Protein AF-A0A5F2G5S3-F1 (afdb_monomer)

Sequence (96 aa):
IDAAPGIDLLQVGHRGVNLVRVGDAWAFRTAGDLAFLMSRDTVQQRKLSRAALDVLAIIAYHQPVTRAEIEDIRGVETSKGTLDTLMETEWIRMRG

Nearest PDB structures (foldseek):
  3w6j-assembly1_C  TM=5.409E-01  e=9.034E-06  Geobacillus stearothermophilus
  3w6j-assembly2_E  TM=4.826E-01  e=2.430E-06  Geobacillus stearothermophilus
  4i98-assembly1_B  TM=5.270E-01  e=1.430E-05  Streptococcus pneumoniae P1031
  3w6k-assembly1_C  TM=6.713E-01  e=1.309E+00  Geobacillus stearothermophilus
  7aav-assembly1_L  TM=4.566E-01  e=5.574E-01  Homo sapiens

Foldseek 3Di:
DDDDPCLVVQVPDPDQWHWDDDPPDIDIDGDPVCPVVPPPPPPPPDDQDPLLVLLLVCCVVPPVDDLVRSCVVVVHHRPPVSVVVCVVVVSDDDDD

Secondary structure (DSSP, 8-state):
----TTSGGGSSS--SEEEEEETTEEEEEE-GGGGGGG------PPPPPHHHHHHHHHHHHH-S--HHHHHHHHTSPPPHHHHHHHHHTTS-----

Radius of gyration: 27.9 Å; Cα contacts (8 Å, |Δi|>4): 53; chains: 1; bounding box: 38×29×78 Å

Mean predicted aligned error: 15.65 Å

Structure (mmCIF, N/CA/C/O backbone):
data_AF-A0A5F2G5S3-F1
#
_entry.id   AF-A0A5F2G5S3-F1
#
loop_
_atom_site.group_PDB
_atom_site.id
_atom_site.type_symbol
_atom_site.label_atom_id
_atom_site.label_alt_id
_atom_site.label_comp_id
_atom_site.label_asym_id
_atom_site.label_entity_id
_atom_site.label_seq_id
_atom_site.pdbx_PDB_ins_code
_atom_site.Cartn_x
_atom_site.Cartn_y
_atom_site.Cartn_z
_atom_site.occupancy
_atom_site.B_iso_or_equiv
_atom_site.auth_seq_id
_atom_site.auth_comp_id
_atom_site.auth_asym_id
_atom_site.auth_atom_id
_atom_site.pdbx_PDB_model_num
ATOM 1 N N . ILE A 1 1 ? 25.675 0.599 -64.313 1.00 42.41 1 ILE A N 1
ATOM 2 C CA . ILE A 1 1 ? 24.261 0.981 -64.100 1.00 42.41 1 ILE A CA 1
ATOM 3 C C . ILE A 1 1 ? 24.290 1.951 -62.945 1.00 42.41 1 ILE A C 1
ATOM 5 O O . ILE A 1 1 ? 24.540 1.555 -61.816 1.00 42.41 1 ILE A O 1
ATOM 9 N N . ASP A 1 2 ? 24.249 3.217 -63.322 1.00 46.81 2 ASP A N 1
ATOM 10 C CA . ASP A 1 2 ? 24.490 4.387 -62.494 1.00 46.81 2 ASP A CA 1
ATOM 11 C C . ASP A 1 2 ? 23.153 4.797 -61.861 1.00 46.81 2 ASP A C 1
ATOM 13 O O . ASP A 1 2 ? 22.225 5.199 -62.563 1.00 46.81 2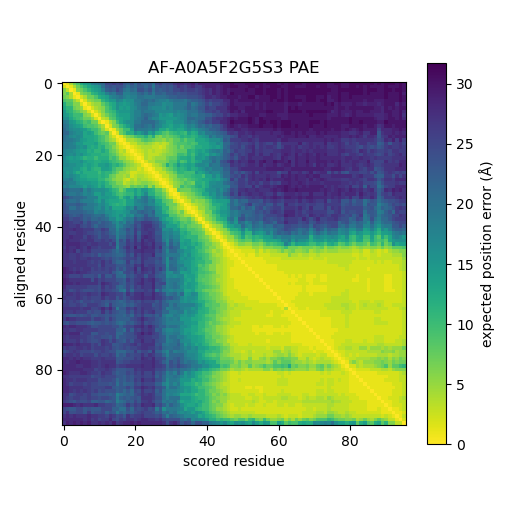 ASP A O 1
ATOM 17 N N . ALA A 1 3 ? 23.008 4.582 -60.557 1.00 41.97 3 ALA A N 1
ATOM 18 C CA . ALA A 1 3 ? 21.888 5.040 -59.738 1.00 41.97 3 ALA A CA 1
ATOM 19 C C . ALA A 1 3 ? 22.422 5.135 -58.296 1.00 41.97 3 ALA A C 1
ATOM 21 O O . ALA A 1 3 ? 22.911 4.144 -57.771 1.00 41.97 3 ALA A O 1
ATOM 22 N N . ALA A 1 4 ? 22.413 6.253 -57.578 1.00 45.97 4 ALA A N 1
ATOM 23 C CA . ALA A 1 4 ? 21.654 7.472 -57.749 1.00 45.97 4 ALA A CA 1
ATOM 24 C C . ALA A 1 4 ? 22.445 8.665 -57.163 1.00 45.97 4 ALA A C 1
ATOM 26 O O . ALA A 1 4 ? 22.810 8.614 -55.986 1.00 45.97 4 ALA A O 1
ATOM 27 N N . PRO A 1 5 ? 22.617 9.778 -57.899 1.00 44.47 5 PRO A N 1
ATOM 28 C CA . PRO A 1 5 ? 23.216 11.019 -57.387 1.00 44.47 5 PRO A CA 1
ATOM 29 C C . PRO A 1 5 ? 22.322 11.770 -56.369 1.00 44.47 5 PRO A C 1
ATOM 31 O O . PRO A 1 5 ? 22.524 12.950 -56.109 1.00 44.47 5 PRO A O 1
ATOM 34 N N . GLY A 1 6 ? 21.308 11.109 -55.795 1.00 47.47 6 GLY A N 1
ATOM 35 C CA . GLY A 1 6 ? 20.315 11.710 -54.895 1.00 47.47 6 GLY A CA 1
ATOM 36 C C . GLY A 1 6 ? 20.428 11.306 -53.421 1.00 47.47 6 GLY A C 1
ATOM 37 O O . GLY A 1 6 ? 19.736 11.887 -52.591 1.00 47.47 6 GLY A O 1
ATOM 38 N N . ILE A 1 7 ? 21.272 10.326 -53.074 1.00 51.75 7 ILE A N 1
ATOM 39 C CA . ILE A 1 7 ? 21.416 9.852 -51.680 1.00 51.75 7 ILE A CA 1
ATOM 40 C C . ILE A 1 7 ? 22.271 10.832 -50.856 1.00 51.75 7 ILE A C 1
ATOM 42 O O . ILE A 1 7 ? 22.071 10.977 -49.652 1.00 51.75 7 ILE A O 1
ATOM 46 N N . ASP A 1 8 ? 23.159 11.568 -51.523 1.00 48.22 8 ASP A N 1
ATOM 47 C CA . ASP A 1 8 ? 24.064 12.541 -50.902 1.00 48.22 8 ASP A CA 1
ATOM 48 C C . ASP A 1 8 ? 23.315 13.777 -50.358 1.00 48.22 8 ASP A C 1
ATOM 50 O O . ASP A 1 8 ? 23.676 14.357 -49.336 1.00 48.22 8 ASP A O 1
ATOM 54 N N . LEU A 1 9 ? 22.165 14.114 -50.960 1.00 47.94 9 LEU A N 1
ATOM 55 C CA . LEU A 1 9 ? 21.283 15.198 -50.502 1.00 47.94 9 LEU A CA 1
ATOM 56 C C . LEU A 1 9 ? 20.561 14.884 -49.180 1.00 47.94 9 LEU A C 1
ATOM 58 O O . LEU A 1 9 ? 19.996 15.788 -48.564 1.00 47.94 9 LEU A O 1
ATOM 62 N N . LEU A 1 10 ? 20.562 13.623 -48.731 1.00 48.84 10 LEU A N 1
ATOM 63 C CA . LEU A 1 10 ? 19.972 13.226 -47.448 1.00 48.84 10 LEU A CA 1
ATOM 64 C C . LEU A 1 10 ? 20.967 13.297 -46.281 1.00 48.84 10 LEU A C 1
ATOM 66 O O . LEU A 1 10 ? 20.537 13.170 -45.137 1.00 48.84 10 LEU A O 1
ATOM 70 N N . GLN A 1 11 ? 22.264 13.508 -46.541 1.00 51.72 11 GLN A N 1
ATOM 71 C CA . GLN A 1 11 ? 23.294 13.574 -45.494 1.00 51.72 11 GLN A CA 1
ATOM 72 C C . GLN A 1 11 ? 23.574 14.994 -44.976 1.00 51.72 11 GLN A C 1
ATOM 74 O O . GLN A 1 11 ? 24.239 15.150 -43.953 1.00 51.72 11 GLN A O 1
ATOM 79 N N . VAL A 1 12 ? 23.048 16.036 -45.630 1.00 45.81 12 VAL A N 1
ATOM 80 C CA . VAL A 1 12 ? 23.317 17.437 -45.268 1.00 45.81 12 VAL A CA 1
ATOM 81 C C . VAL A 1 12 ? 22.088 18.078 -44.627 1.00 45.81 12 VAL A C 1
ATOM 83 O O . VAL A 1 12 ? 21.232 18.664 -45.287 1.00 45.81 12 VAL A O 1
ATOM 86 N N . GLY A 1 13 ? 22.010 17.979 -43.303 1.00 49.16 13 GLY A N 1
ATOM 87 C CA . GLY A 1 13 ? 21.106 18.781 -42.481 1.00 49.16 13 GLY A CA 1
ATOM 88 C C . GLY A 1 13 ? 20.646 18.038 -41.238 1.00 49.16 13 GLY A C 1
ATOM 89 O O . GLY A 1 13 ? 20.325 16.860 -41.323 1.00 49.16 13 GLY A O 1
ATOM 90 N N . HIS A 1 14 ? 20.595 18.736 -40.099 1.00 49.78 14 HIS A N 1
ATOM 91 C CA . HIS A 1 14 ? 20.053 18.271 -38.816 1.00 49.78 14 HIS A CA 1
ATOM 92 C C . HIS A 1 14 ? 18.744 17.476 -38.973 1.00 49.78 14 HIS A C 1
ATOM 94 O O . HIS A 1 14 ? 17.648 18.038 -38.946 1.00 49.78 14 HIS A O 1
ATOM 100 N N . ARG A 1 15 ? 18.836 16.156 -39.129 1.00 55.69 15 ARG A N 1
ATOM 101 C CA . ARG A 1 15 ? 17.688 15.253 -39.155 1.00 55.69 15 ARG A CA 1
ATOM 102 C C . ARG A 1 15 ? 18.028 14.072 -38.269 1.00 55.69 15 ARG A C 1
ATOM 104 O O . ARG A 1 15 ? 19.053 13.431 -38.448 1.00 55.69 15 ARG A O 1
ATOM 111 N N . GLY A 1 16 ? 17.148 13.772 -37.318 1.00 57.44 16 GLY A N 1
ATOM 112 C CA . GLY A 1 16 ? 17.369 12.726 -36.319 1.00 57.44 16 GLY A CA 1
ATOM 113 C C . GLY A 1 16 ? 17.410 11.295 -36.868 1.00 57.44 16 GLY A C 1
ATOM 114 O O . GLY A 1 16 ? 17.429 10.368 -36.070 1.00 57.44 16 GLY A O 1
ATOM 115 N N . VAL A 1 17 ? 17.397 11.075 -38.189 1.00 58.75 17 VAL A N 1
ATOM 116 C CA . VAL A 1 17 ? 17.397 9.745 -38.817 1.00 58.75 17 VAL A CA 1
ATOM 117 C C . VAL A 1 17 ? 18.234 9.764 -40.102 1.00 58.75 17 VAL A C 1
ATOM 119 O O . VAL A 1 17 ? 17.967 10.550 -41.007 1.00 58.75 17 VAL A O 1
ATOM 122 N N . ASN A 1 18 ? 19.190 8.842 -40.190 1.00 67.3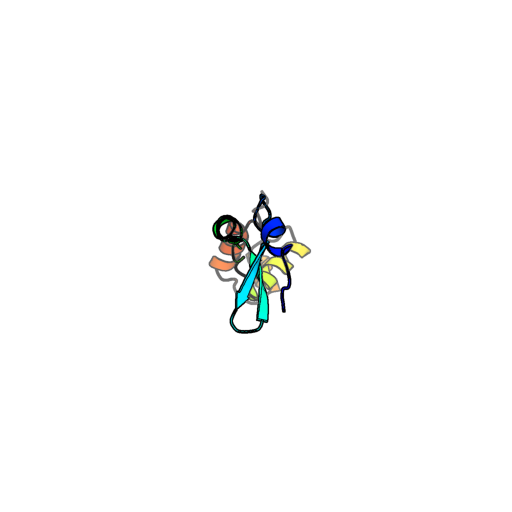1 18 ASN A N 1
ATOM 123 C CA . ASN A 1 18 ? 20.087 8.578 -41.310 1.00 67.31 18 ASN A CA 1
ATOM 124 C C . ASN A 1 18 ? 19.707 7.264 -42.007 1.00 67.31 18 ASN A C 1
ATOM 126 O O . ASN A 1 18 ? 19.340 6.284 -41.360 1.00 67.31 18 ASN A O 1
ATOM 130 N N . LEU A 1 19 ? 19.839 7.204 -43.330 1.00 63.72 19 LEU A N 1
ATOM 131 C CA . LEU A 1 19 ? 19.698 5.958 -44.083 1.00 63.72 19 LEU A CA 1
ATOM 132 C C . LEU A 1 19 ? 21.078 5.299 -44.222 1.00 63.72 19 LEU A C 1
ATOM 134 O O . LEU A 1 19 ? 21.989 5.890 -44.796 1.00 63.72 19 LEU A O 1
ATOM 138 N N . VAL A 1 20 ? 21.245 4.088 -43.688 1.00 69.88 20 VAL A N 1
ATOM 139 C CA . VAL A 1 20 ? 22.521 3.355 -43.690 1.00 69.88 20 VAL A CA 1
ATOM 140 C C . VAL A 1 20 ? 22.356 2.039 -44.445 1.00 69.88 20 VAL A C 1
ATOM 142 O O . VAL A 1 20 ? 21.360 1.331 -44.275 1.00 69.88 20 VAL A O 1
ATOM 145 N N . ARG A 1 21 ? 23.341 1.695 -45.280 1.00 65.62 21 ARG A N 1
ATOM 146 C CA . ARG A 1 21 ? 23.404 0.399 -45.962 1.00 65.62 21 ARG A CA 1
ATOM 147 C C . ARG A 1 21 ? 23.958 -0.658 -45.004 1.00 65.62 21 ARG A C 1
ATOM 149 O O . ARG A 1 21 ? 25.072 -0.510 -44.507 1.00 65.62 21 ARG A O 1
ATOM 156 N N . VAL A 1 22 ? 23.192 -1.716 -44.747 1.00 65.94 22 VAL A N 1
ATOM 157 C CA . VAL A 1 22 ? 23.601 -2.863 -43.923 1.00 65.94 22 VAL A CA 1
ATOM 158 C C . VAL A 1 22 ? 23.492 -4.120 -44.784 1.00 65.94 22 VAL A C 1
ATOM 160 O O . VAL A 1 22 ? 22.393 -4.580 -45.090 1.00 65.94 22 VAL A O 1
ATOM 163 N N . GLY A 1 23 ? 24.639 -4.655 -45.209 1.00 70.88 23 GLY A N 1
ATOM 164 C CA . GLY A 1 23 ? 24.687 -5.743 -46.191 1.00 70.88 23 GLY A CA 1
ATOM 165 C C . GLY A 1 23 ? 24.084 -5.316 -47.535 1.00 70.88 23 GLY A C 1
ATOM 166 O O . GLY A 1 23 ? 24.451 -4.272 -48.079 1.00 70.88 23 GLY A O 1
ATOM 167 N N . ASP A 1 24 ? 23.127 -6.095 -48.044 1.00 71.69 24 ASP A N 1
ATOM 168 C CA . ASP A 1 24 ? 22.399 -5.801 -49.290 1.00 71.69 24 ASP A CA 1
ATOM 169 C C . ASP A 1 24 ? 21.100 -5.005 -49.089 1.00 71.69 24 ASP A C 1
ATOM 171 O O . ASP A 1 24 ? 20.383 -4.734 -50.051 1.00 71.69 24 ASP A O 1
ATOM 175 N N . ALA A 1 25 ? 20.802 -4.581 -47.857 1.00 57.81 25 ALA A N 1
ATOM 176 C CA . ALA A 1 25 ? 19.588 -3.844 -47.520 1.00 57.81 25 ALA A CA 1
ATOM 177 C C . ALA A 1 25 ? 19.881 -2.424 -47.012 1.00 57.81 25 ALA A C 1
ATOM 179 O O . ALA A 1 25 ? 20.961 -2.113 -46.502 1.00 57.81 25 ALA A O 1
ATOM 180 N N . TRP A 1 26 ? 18.879 -1.555 -47.130 1.00 66.00 26 TRP A N 1
ATOM 181 C CA . TRP A 1 26 ? 18.912 -0.188 -46.614 1.00 66.00 26 TRP A CA 1
ATOM 182 C C . TRP A 1 26 ? 18.019 -0.078 -45.381 1.00 66.00 26 TRP A C 1
ATOM 184 O O . TRP A 1 26 ? 16.865 -0.506 -45.408 1.00 66.00 26 TRP A O 1
ATOM 194 N N . ALA A 1 27 ? 18.548 0.495 -44.300 1.00 64.62 27 ALA A N 1
ATOM 195 C CA . ALA A 1 27 ? 17.824 0.680 -43.049 1.00 64.62 27 ALA A CA 1
ATOM 196 C C . ALA A 1 27 ? 17.892 2.137 -42.591 1.00 64.62 27 ALA A C 1
ATOM 198 O O . ALA A 1 27 ? 18.960 2.749 -42.564 1.00 64.62 27 ALA A O 1
ATOM 199 N N . PHE A 1 28 ? 16.751 2.678 -42.172 1.00 64.12 28 PHE A N 1
ATOM 200 C CA . PHE A 1 28 ? 16.710 3.934 -41.434 1.00 64.12 28 PHE A CA 1
ATOM 201 C C . PHE A 1 28 ? 17.233 3.698 -40.007 1.00 64.12 28 PHE A C 1
ATOM 203 O O . PHE A 1 28 ? 16.801 2.774 -39.310 1.00 64.12 28 PHE A O 1
ATOM 210 N N . ARG A 1 29 ? 18.189 4.514 -39.568 1.00 60.81 29 ARG A N 1
ATOM 211 C CA . ARG A 1 29 ? 18.808 4.491 -38.239 1.00 60.81 29 ARG A CA 1
ATOM 212 C C . ARG A 1 29 ? 18.801 5.894 -37.668 1.00 60.81 29 ARG A C 1
ATOM 214 O O . ARG A 1 29 ? 19.094 6.838 -38.384 1.00 60.81 29 ARG A O 1
ATOM 221 N N . THR A 1 30 ? 18.482 6.048 -36.391 1.00 58.44 30 THR A N 1
ATOM 222 C CA . THR A 1 30 ? 18.602 7.345 -35.716 1.00 58.44 30 THR A CA 1
ATOM 223 C C . THR A 1 30 ? 20.041 7.856 -35.834 1.00 58.44 30 THR A C 1
ATOM 225 O O . THR A 1 30 ? 20.981 7.061 -35.744 1.00 58.44 30 THR A O 1
ATOM 228 N N . ALA A 1 31 ? 20.221 9.154 -36.069 1.00 61.88 31 ALA A N 1
ATOM 229 C CA . ALA A 1 31 ? 21.546 9.757 -36.112 1.00 61.88 31 ALA A CA 1
ATOM 230 C C . ALA A 1 31 ? 22.243 9.584 -34.740 1.00 61.88 31 ALA A C 1
ATOM 232 O O . ALA A 1 31 ? 21.616 9.719 -33.686 1.00 61.88 31 ALA A O 1
ATOM 233 N N . GLY A 1 32 ? 23.515 9.158 -34.747 1.00 57.81 32 GLY A N 1
ATOM 234 C CA . GLY A 1 32 ? 24.242 8.743 -33.534 1.00 57.81 32 GLY A CA 1
ATOM 235 C C . GLY A 1 32 ? 24.484 9.873 -32.526 1.00 57.81 32 GLY A C 1
ATOM 236 O O . GLY A 1 32 ? 24.718 9.609 -31.350 1.00 57.81 32 GLY A O 1
ATOM 237 N N . ASP A 1 33 ? 24.358 11.120 -32.972 1.00 56.75 33 ASP A N 1
ATOM 238 C CA . ASP A 1 33 ? 24.377 12.351 -32.178 1.00 56.75 33 ASP A CA 1
ATOM 239 C C . ASP A 1 33 ? 23.130 12.527 -31.288 1.00 56.75 33 ASP A C 1
ATOM 241 O O . ASP A 1 33 ? 23.183 13.256 -30.300 1.00 56.75 33 ASP A O 1
ATOM 245 N N . LEU A 1 34 ? 22.030 11.815 -31.568 1.00 56.00 34 LEU A N 1
ATOM 246 C CA . LEU A 1 34 ? 20.810 11.805 -30.749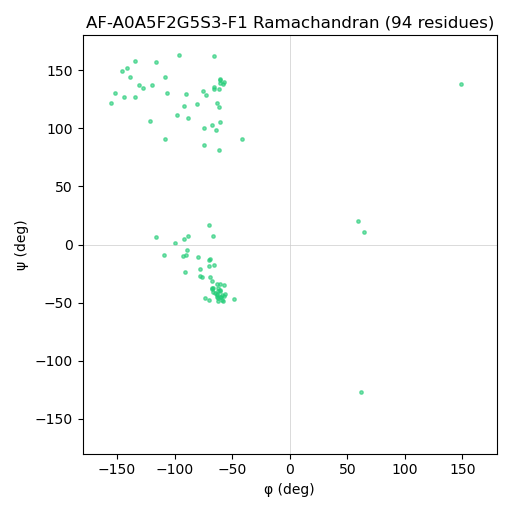 1.00 56.00 34 LEU A CA 1
ATOM 247 C C . LEU A 1 34 ? 20.681 10.586 -29.825 1.00 56.00 34 LEU A C 1
ATOM 249 O O . LEU A 1 34 ? 19.696 10.486 -29.090 1.00 56.00 34 LEU A O 1
ATOM 253 N N . ALA A 1 35 ? 21.659 9.674 -29.807 1.00 56.16 35 ALA A N 1
ATOM 254 C CA . ALA A 1 35 ? 21.617 8.482 -28.954 1.00 56.16 35 ALA A CA 1
ATOM 255 C C . ALA A 1 35 ? 21.456 8.834 -27.460 1.00 56.16 35 ALA A C 1
ATOM 257 O O . ALA A 1 35 ? 20.726 8.158 -26.737 1.00 56.16 35 ALA A O 1
ATOM 258 N N . PHE A 1 36 ? 22.052 9.949 -27.025 1.00 58.16 36 PHE A N 1
ATOM 259 C CA . PHE A 1 36 ? 21.895 10.502 -25.676 1.00 58.16 36 PHE A CA 1
ATOM 260 C C . PHE A 1 36 ? 20.448 10.938 -25.358 1.00 58.16 36 PHE A C 1
ATOM 262 O O . PHE A 1 36 ? 19.994 10.750 -24.234 1.00 58.16 36 PHE A O 1
ATOM 269 N N . LEU A 1 37 ? 19.684 11.439 -26.339 1.00 59.12 37 LEU A N 1
ATOM 270 C CA . LEU A 1 37 ? 18.275 11.831 -26.154 1.00 59.12 37 LEU A CA 1
ATOM 271 C C . LEU A 1 37 ? 17.304 10.638 -26.177 1.00 59.12 37 LEU A C 1
ATOM 273 O O . LEU A 1 37 ? 16.123 10.796 -25.866 1.00 59.12 37 LEU A O 1
ATOM 277 N N . MET A 1 38 ? 17.771 9.446 -26.562 1.00 55.94 38 MET A N 1
ATOM 278 C CA . MET A 1 38 ? 16.949 8.231 -26.613 1.00 55.94 38 MET A CA 1
ATOM 279 C C . MET A 1 38 ? 16.945 7.434 -25.303 1.00 55.94 38 MET A C 1
ATOM 281 O O . MET A 1 38 ? 16.169 6.483 -25.178 1.00 55.94 38 MET A O 1
ATOM 285 N N . SER A 1 39 ? 17.732 7.843 -24.303 1.00 59.00 39 SER A N 1
ATOM 286 C CA . SER A 1 39 ? 17.574 7.366 -22.930 1.00 59.00 39 SER A CA 1
ATOM 287 C C . SER A 1 39 ? 16.347 8.030 -22.313 1.00 59.00 39 SER A C 1
ATOM 289 O O . SER A 1 39 ? 16.431 9.072 -21.668 1.00 59.00 39 SER A O 1
ATOM 291 N N . ARG A 1 40 ? 15.164 7.448 -22.526 1.00 60.47 40 ARG A N 1
ATOM 292 C CA . ARG A 1 40 ? 14.062 7.714 -21.603 1.00 60.47 40 ARG A CA 1
ATOM 293 C C . ARG A 1 40 ? 14.478 7.075 -20.289 1.00 60.47 40 ARG A C 1
ATOM 295 O O . ARG A 1 40 ? 14.380 5.857 -20.166 1.00 60.47 40 ARG A O 1
ATOM 302 N N . ASP A 1 41 ? 14.930 7.883 -19.336 1.00 58.03 41 ASP A N 1
ATOM 303 C CA . ASP A 1 41 ? 14.998 7.487 -17.932 1.00 58.03 41 ASP A CA 1
ATOM 304 C C . ASP A 1 41 ? 13.569 7.192 -17.478 1.00 58.03 41 ASP A C 1
ATOM 306 O O . ASP A 1 41 ? 12.843 8.031 -16.945 1.00 58.03 41 ASP A O 1
ATOM 310 N N . THR A 1 42 ? 13.101 5.987 -17.789 1.00 61.88 42 THR A N 1
ATOM 311 C CA . THR A 1 42 ? 11.844 5.490 -17.263 1.00 61.88 42 THR A CA 1
ATOM 312 C C . THR A 1 42 ? 12.162 5.141 -15.824 1.00 61.88 42 THR A C 1
ATOM 314 O O . THR A 1 42 ? 12.772 4.106 -15.544 1.00 61.88 42 THR A O 1
ATOM 317 N N . VAL A 1 43 ? 11.793 6.026 -14.903 1.00 65.06 43 VAL A N 1
ATOM 318 C CA . VAL A 1 43 ? 11.762 5.674 -13.489 1.00 65.06 43 VAL A CA 1
ATOM 319 C C . VAL A 1 43 ? 10.766 4.529 -13.377 1.00 65.06 43 VAL A C 1
ATOM 321 O O . VAL A 1 43 ? 9.558 4.718 -13.530 1.00 65.06 43 VAL A O 1
ATOM 324 N N . GLN A 1 44 ? 11.280 3.314 -13.194 1.00 65.69 44 GLN A N 1
ATOM 325 C CA . GLN A 1 44 ? 10.454 2.134 -13.017 1.00 65.69 44 GLN A CA 1
ATOM 326 C C . GLN A 1 44 ? 9.668 2.324 -11.718 1.00 65.69 44 GLN A C 1
ATOM 328 O O . GLN A 1 44 ? 10.192 2.109 -10.625 1.00 65.69 44 GLN A O 1
ATOM 333 N N . GLN A 1 45 ? 8.410 2.752 -1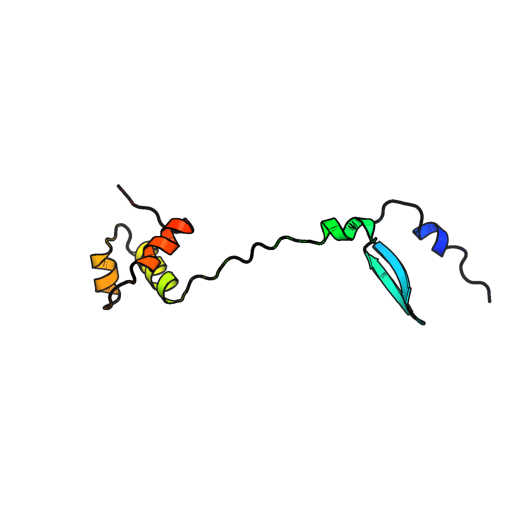1.828 1.00 67.44 45 GLN A N 1
ATOM 334 C CA . GLN A 1 45 ? 7.545 2.879 -10.664 1.00 67.44 45 GLN A CA 1
ATOM 335 C C . GLN A 1 45 ? 7.390 1.494 -10.035 1.00 67.44 45 GLN A C 1
ATOM 337 O O . GLN A 1 45 ? 6.921 0.546 -10.677 1.00 67.44 45 GLN A O 1
ATOM 342 N N . ARG A 1 46 ? 7.842 1.352 -8.784 1.00 71.69 46 ARG A N 1
ATOM 343 C CA . ARG A 1 46 ? 7.695 0.096 -8.047 1.00 71.69 46 ARG A CA 1
ATOM 344 C C . ARG A 1 46 ? 6.204 -0.157 -7.867 1.00 71.69 46 ARG A C 1
ATOM 346 O O . ARG A 1 46 ? 5.490 0.670 -7.309 1.00 71.69 46 ARG A O 1
ATOM 353 N N . LYS A 1 47 ? 5.732 -1.299 -8.365 1.00 82.25 47 LYS A N 1
ATOM 354 C CA . LYS A 1 47 ? 4.338 -1.705 -8.184 1.00 82.25 47 LYS A CA 1
ATOM 355 C C . LYS A 1 47 ? 4.081 -1.965 -6.700 1.00 82.25 47 LYS A C 1
ATOM 357 O O . LYS A 1 47 ? 4.886 -2.633 -6.049 1.00 82.25 47 LYS A O 1
ATOM 362 N N . LEU A 1 48 ? 2.953 -1.471 -6.194 1.00 86.19 48 LEU A N 1
ATOM 363 C CA . LEU A 1 48 ? 2.483 -1.807 -4.853 1.00 86.19 48 LEU A CA 1
ATOM 364 C C . LEU A 1 48 ? 2.240 -3.317 -4.748 1.00 86.19 48 LEU A C 1
ATOM 366 O O . LEU A 1 48 ? 1.773 -3.959 -5.693 1.00 86.19 48 LEU A O 1
ATOM 370 N N . SER A 1 49 ? 2.564 -3.886 -3.587 1.00 90.06 49 SER A N 1
ATOM 371 C CA . SER A 1 49 ? 2.220 -5.274 -3.284 1.00 90.06 49 SER A CA 1
ATOM 372 C C . SER A 1 49 ? 0.702 -5.431 -3.181 1.00 90.06 49 SER A C 1
ATOM 374 O O . SER A 1 49 ? -0.028 -4.459 -2.969 1.00 90.06 49 SER A O 1
ATOM 376 N N . ARG A 1 50 ? 0.205 -6.670 -3.280 1.00 89.44 50 ARG A N 1
ATOM 377 C CA . ARG A 1 50 ? -1.231 -6.924 -3.117 1.00 89.44 50 ARG A CA 1
ATOM 378 C C . ARG A 1 50 ? -1.745 -6.458 -1.751 1.00 89.44 50 ARG A C 1
ATOM 380 O O . ARG A 1 50 ? -2.767 -5.790 -1.693 1.00 89.44 50 ARG A O 1
ATOM 387 N N . ALA A 1 51 ? -0.989 -6.736 -0.689 1.00 91.12 51 ALA A N 1
ATOM 388 C CA . ALA A 1 51 ? -1.328 -6.300 0.661 1.00 91.12 51 ALA A CA 1
ATOM 389 C C . ALA A 1 51 ? -1.411 -4.768 0.777 1.00 91.12 51 ALA A C 1
ATOM 391 O O . ALA A 1 51 ? -2.318 -4.256 1.425 1.00 91.12 51 ALA A O 1
ATOM 392 N N . ALA A 1 52 ? -0.508 -4.034 0.115 1.00 92.50 52 ALA A N 1
ATOM 393 C CA . ALA A 1 52 ? -0.545 -2.574 0.101 1.00 92.50 52 ALA A CA 1
ATOM 394 C C . ALA A 1 52 ? -1.761 -2.026 -0.661 1.00 92.50 52 ALA A C 1
ATOM 396 O O . ALA A 1 52 ? -2.368 -1.059 -0.212 1.00 92.50 52 ALA A O 1
ATOM 397 N N . LEU A 1 53 ? -2.152 -2.662 -1.770 1.00 94.19 53 LEU A N 1
ATOM 398 C CA . LEU A 1 53 ? -3.366 -2.294 -2.504 1.00 94.19 53 LEU A CA 1
ATOM 399 C C . LEU A 1 53 ? -4.638 -2.545 -1.691 1.00 94.19 53 LEU A C 1
ATOM 401 O O . LEU A 1 53 ? -5.527 -1.698 -1.699 1.00 94.19 53 LEU A O 1
ATOM 405 N N . ASP A 1 54 ? -4.722 -3.671 -0.981 1.00 94.69 54 ASP A N 1
ATOM 406 C CA . ASP A 1 54 ? -5.885 -3.976 -0.144 1.00 94.69 54 ASP A CA 1
ATOM 407 C C . ASP A 1 54 ? -6.025 -2.941 0.992 1.00 94.69 54 ASP A C 1
ATOM 409 O O . ASP A 1 54 ? -7.114 -2.420 1.228 1.00 94.69 54 ASP A O 1
ATOM 413 N N . VAL A 1 55 ? -4.915 -2.566 1.644 1.00 95.38 55 VAL A N 1
ATOM 414 C CA . VAL A 1 55 ? -4.901 -1.500 2.665 1.00 95.38 55 VAL A CA 1
ATOM 415 C C . VAL A 1 55 ? -5.294 -0.147 2.065 1.00 95.38 55 VAL A C 1
ATOM 417 O O . VAL A 1 55 ? -6.122 0.560 2.638 1.00 95.38 55 VAL A O 1
ATOM 420 N N . LEU A 1 56 ? -4.746 0.206 0.899 1.00 95.69 56 LEU A N 1
ATOM 421 C CA . LEU A 1 56 ? -5.073 1.454 0.211 1.00 95.69 56 LEU A CA 1
ATOM 422 C C . LEU A 1 56 ? -6.564 1.536 -0.148 1.00 95.69 56 LEU A C 1
ATOM 424 O O . LEU A 1 56 ? -7.172 2.592 0.017 1.00 95.69 56 LEU A O 1
ATOM 428 N N . ALA A 1 57 ? -7.166 0.431 -0.594 1.00 96.69 57 ALA A N 1
ATOM 429 C CA . ALA A 1 57 ? -8.591 0.374 -0.904 1.00 96.69 57 ALA A CA 1
ATOM 430 C C . ALA A 1 57 ? -9.450 0.647 0.339 1.00 96.69 57 ALA A C 1
ATOM 432 O O . ALA A 1 57 ? -10.358 1.473 0.282 1.00 96.69 57 ALA A O 1
ATOM 433 N N . ILE A 1 58 ? -9.131 0.021 1.476 1.00 96.56 58 ILE A N 1
ATOM 434 C CA . ILE A 1 58 ? -9.854 0.256 2.735 1.00 96.56 58 ILE A CA 1
AT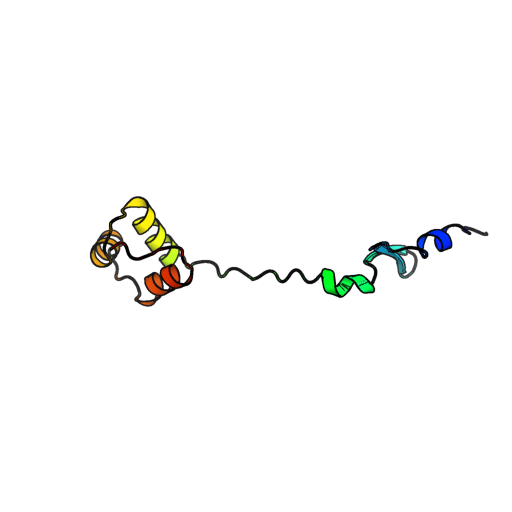OM 435 C C . ILE A 1 58 ? -9.779 1.733 3.128 1.00 96.56 58 ILE A C 1
ATOM 437 O O . ILE A 1 58 ? -10.809 2.341 3.405 1.00 96.56 58 ILE A O 1
ATOM 441 N N . ILE A 1 59 ? -8.587 2.336 3.085 1.00 96.00 59 ILE A N 1
ATOM 442 C CA . ILE A 1 59 ? -8.404 3.760 3.406 1.00 96.00 59 ILE A CA 1
ATOM 443 C C . ILE A 1 59 ? -9.230 4.648 2.466 1.00 96.00 59 ILE A C 1
ATOM 445 O O . ILE A 1 59 ? -9.913 5.560 2.929 1.00 96.00 59 ILE A O 1
ATOM 449 N N . ALA A 1 60 ? -9.207 4.378 1.159 1.00 96.56 60 ALA A N 1
ATOM 450 C CA . ALA A 1 60 ? -9.902 5.192 0.164 1.00 96.56 60 ALA A CA 1
ATOM 451 C C . ALA A 1 60 ? -11.427 5.216 0.367 1.00 96.56 60 ALA A C 1
ATOM 453 O O . ALA A 1 60 ? -12.041 6.275 0.220 1.00 96.56 60 ALA A O 1
ATOM 454 N N . TYR A 1 61 ? -12.024 4.073 0.721 1.00 97.44 61 TYR A N 1
ATOM 455 C CA . TYR A 1 61 ? -13.475 3.938 0.885 1.00 97.44 61 TYR A CA 1
ATOM 456 C C . TYR A 1 61 ? -13.979 4.218 2.305 1.00 97.44 61 TYR A C 1
ATOM 458 O O . TYR A 1 61 ?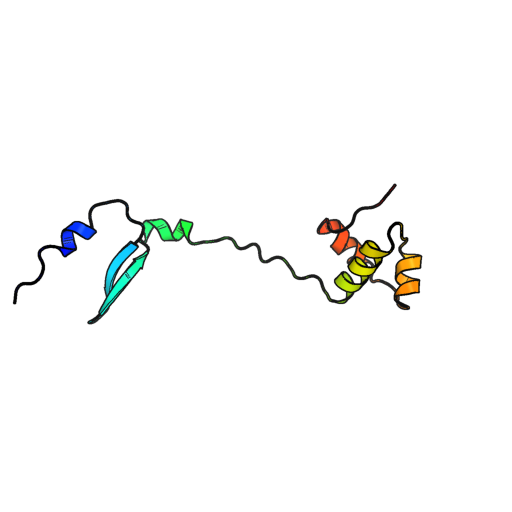 -15.144 4.579 2.460 1.00 97.44 61 TYR A O 1
ATOM 466 N N . HIS A 1 62 ? -13.131 4.078 3.326 1.00 96.50 62 HIS A N 1
ATOM 467 C CA . HIS A 1 62 ? -13.544 4.190 4.729 1.00 96.50 62 HIS A CA 1
ATOM 468 C C . HIS A 1 62 ? -12.910 5.357 5.488 1.00 96.50 62 HIS A C 1
ATOM 470 O O . HIS A 1 62 ? -13.129 5.480 6.687 1.00 96.50 62 HIS A O 1
ATOM 476 N N . GLN A 1 63 ? -12.161 6.248 4.831 1.00 94.81 63 GLN A N 1
ATOM 477 C CA . GLN A 1 63 ? -11.647 7.445 5.502 1.00 94.81 63 GLN A CA 1
ATOM 478 C C . GLN A 1 63 ? -12.776 8.317 6.107 1.00 94.81 63 GLN A C 1
ATOM 480 O O . GLN A 1 63 ? -13.773 8.586 5.431 1.00 94.81 63 GLN A O 1
ATOM 485 N N . PRO A 1 64 ? -12.603 8.859 7.330 1.00 94.81 64 PRO A N 1
ATOM 486 C CA . PRO A 1 64 ? -11.447 8.696 8.216 1.00 94.81 64 PRO A CA 1
ATOM 487 C C . PRO A 1 64 ? -11.433 7.317 8.900 1.00 94.81 64 PRO A C 1
ATOM 489 O O . PRO A 1 64 ? -12.434 6.908 9.471 1.00 94.81 64 PRO A O 1
ATOM 492 N N . VAL A 1 65 ? -10.282 6.636 8.866 1.00 95.31 65 VAL A N 1
ATOM 493 C CA . VAL A 1 65 ? -10.099 5.292 9.436 1.00 95.31 65 VAL A CA 1
ATOM 494 C C . VAL A 1 65 ? -8.753 5.190 10.155 1.00 95.31 65 VAL A C 1
ATOM 496 O O . VAL A 1 65 ? -7.760 5.788 9.730 1.00 95.31 65 VAL A O 1
ATOM 499 N N . THR A 1 66 ? -8.713 4.442 11.251 1.00 94.75 66 THR A N 1
ATOM 500 C CA . THR A 1 66 ? -7.522 4.170 12.064 1.00 94.75 66 THR A CA 1
ATOM 501 C C . THR A 1 66 ? -6.866 2.846 11.677 1.00 94.75 66 THR A C 1
ATOM 503 O O . THR A 1 66 ? -7.474 1.976 11.059 1.00 94.75 66 THR A O 1
ATOM 506 N N . ARG A 1 67 ? -5.608 2.641 12.088 1.00 93.00 67 ARG A N 1
ATOM 507 C CA . ARG A 1 67 ? -4.911 1.363 11.871 1.00 93.00 67 ARG A CA 1
ATOM 508 C C . ARG A 1 67 ? -5.674 0.171 12.455 1.00 93.00 67 ARG A C 1
ATOM 510 O O . ARG A 1 67 ? -5.749 -0.860 11.797 1.00 93.00 67 ARG A O 1
ATOM 517 N N . ALA A 1 68 ? -6.216 0.322 13.662 1.00 94.00 68 ALA A N 1
ATOM 518 C CA . ALA A 1 68 ? -6.948 -0.747 14.332 1.00 94.00 68 ALA A CA 1
ATOM 519 C C . ALA A 1 68 ? -8.203 -1.143 13.537 1.00 94.00 68 ALA A C 1
ATOM 521 O O . ALA A 1 68 ? -8.439 -2.325 13.329 1.00 94.00 68 ALA A O 1
ATOM 522 N N . GLU A 1 69 ? -8.949 -0.167 13.014 1.00 95.75 69 GLU A N 1
ATOM 523 C CA . GLU A 1 69 ? -10.122 -0.422 12.164 1.00 95.75 69 GLU A CA 1
ATOM 524 C C . GLU A 1 69 ? -9.736 -1.062 10.822 1.00 95.75 69 GLU A C 1
ATOM 526 O O . GLU A 1 69 ? -10.433 -1.949 10.340 1.00 95.75 69 GLU A O 1
ATOM 531 N N . ILE A 1 70 ? -8.603 -0.672 10.222 1.00 94.94 70 ILE A N 1
ATOM 532 C CA . ILE A 1 70 ? -8.091 -1.333 9.008 1.00 94.94 70 ILE A CA 1
ATOM 533 C C . ILE A 1 70 ? -7.796 -2.813 9.286 1.00 94.94 70 ILE A C 1
ATOM 535 O O . ILE A 1 70 ? -8.128 -3.672 8.471 1.00 94.94 70 ILE A O 1
ATOM 539 N N . GLU A 1 71 ? -7.143 -3.116 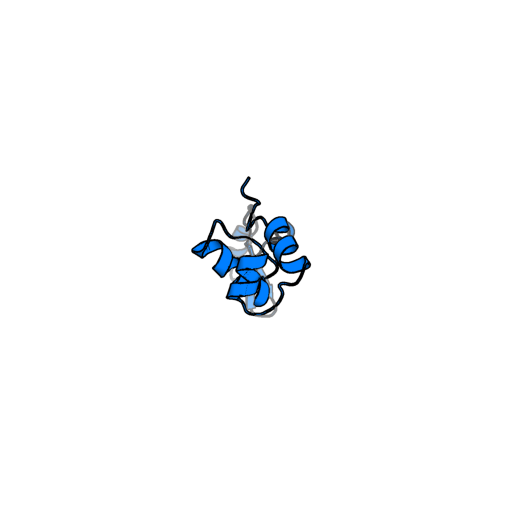10.407 1.00 95.62 71 GLU A N 1
ATOM 540 C CA . GLU A 1 71 ? -6.793 -4.487 10.795 1.00 95.62 71 GLU A CA 1
ATOM 541 C C . GLU A 1 71 ? -8.035 -5.322 11.126 1.00 95.62 71 GLU A C 1
ATOM 543 O O . GLU A 1 71 ? -8.103 -6.479 10.711 1.00 95.62 71 GLU A O 1
ATOM 548 N N . ASP A 1 72 ? -9.038 -4.719 11.766 1.00 96.56 72 ASP A N 1
ATOM 549 C CA . ASP A 1 72 ? -10.339 -5.339 12.035 1.00 96.56 72 ASP A CA 1
ATOM 550 C C . ASP A 1 72 ? -11.074 -5.700 10.733 1.00 96.56 72 ASP A C 1
ATOM 552 O O . ASP A 1 72 ? -11.454 -6.852 10.529 1.00 96.56 72 ASP A O 1
ATOM 556 N N . ILE A 1 73 ? -11.152 -4.766 9.774 1.00 95.06 73 ILE A N 1
ATOM 557 C CA . ILE A 1 73 ? -11.765 -5.006 8.454 1.00 95.06 73 ILE A CA 1
ATOM 558 C C . ILE A 1 73 ? -11.017 -6.101 7.676 1.00 95.06 73 ILE A C 1
ATOM 560 O O . ILE A 1 73 ? -11.634 -6.904 6.973 1.00 95.06 73 ILE A O 1
ATOM 564 N N . ARG A 1 74 ? -9.682 -6.151 7.774 1.00 94.50 74 ARG A N 1
ATOM 565 C CA . ARG A 1 74 ? -8.863 -7.171 7.093 1.00 94.50 74 ARG A CA 1
ATOM 566 C C . ARG A 1 74 ? -8.891 -8.530 7.793 1.00 94.50 74 ARG A C 1
ATOM 568 O O . ARG A 1 74 ? -8.528 -9.523 7.162 1.00 94.50 74 ARG A O 1
ATOM 575 N N . GLY A 1 75 ? -9.242 -8.577 9.077 1.00 92.69 75 GLY A N 1
ATOM 576 C CA . GLY A 1 75 ? -9.149 -9.770 9.922 1.00 92.69 75 GLY A CA 1
ATOM 577 C C . GLY A 1 75 ? -7.715 -10.266 10.160 1.00 92.69 75 GLY A C 1
ATOM 578 O O . GLY A 1 75 ? -7.524 -11.379 10.647 1.00 92.69 75 GLY A O 1
ATOM 579 N N . VAL A 1 76 ? -6.701 -9.477 9.789 1.00 92.31 76 VAL A N 1
ATOM 580 C CA . VAL A 1 76 ? -5.277 -9.795 9.958 1.00 92.31 76 VAL A CA 1
ATOM 581 C C . VAL A 1 76 ? -4.485 -8.527 10.252 1.00 92.31 76 VAL A C 1
ATOM 583 O O . VAL A 1 76 ? -4.793 -7.448 9.739 1.00 92.31 76 VAL A O 1
ATOM 586 N N . GLU A 1 77 ? -3.407 -8.673 11.020 1.00 90.94 77 GLU A N 1
ATOM 587 C CA . GLU A 1 77 ? -2.514 -7.560 11.331 1.00 90.94 77 GLU A CA 1
ATOM 588 C C . GLU A 1 77 ? -1.903 -6.971 10.044 1.00 90.94 77 GLU A C 1
ATOM 590 O O . GLU A 1 77 ? -1.584 -7.671 9.070 1.00 90.94 77 GLU A O 1
ATOM 595 N N . THR A 1 78 ? -1.762 -5.649 10.005 1.00 87.94 78 THR A N 1
ATOM 596 C CA . THR A 1 78 ? -1.116 -4.956 8.894 1.00 87.94 78 THR A CA 1
ATOM 597 C C . THR A 1 78 ? 0.365 -4.848 9.211 1.00 87.94 78 THR A C 1
ATOM 599 O O . THR A 1 78 ? 0.745 -4.398 10.291 1.00 87.94 78 THR A O 1
ATOM 602 N N . SER A 1 79 ? 1.238 -5.250 8.281 1.00 87.00 79 SER A N 1
ATOM 603 C CA . SER A 1 79 ? 2.677 -5.111 8.522 1.00 87.00 79 SER A CA 1
ATOM 604 C C . SER A 1 79 ? 3.028 -3.635 8.721 1.00 87.00 79 SER A C 1
ATOM 606 O O . SER A 1 79 ? 2.515 -2.773 8.002 1.00 87.00 79 SER A O 1
ATOM 608 N N . LYS A 1 80 ? 3.916 -3.338 9.682 1.00 77.56 80 LYS A N 1
ATOM 609 C CA . LYS A 1 80 ? 4.344 -1.956 9.975 1.00 77.56 80 LYS A CA 1
ATOM 610 C C . LYS A 1 80 ? 4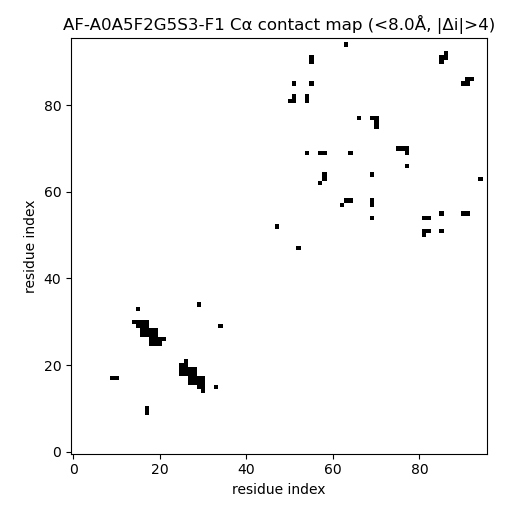.746 -1.199 8.700 1.00 77.56 80 LYS A C 1
ATOM 612 O O . LYS A 1 80 ? 4.206 -0.132 8.445 1.00 77.56 80 LYS A O 1
ATOM 617 N N . GLY A 1 81 ? 5.548 -1.832 7.842 1.00 88.38 81 GLY A N 1
ATOM 618 C CA . GLY A 1 81 ? 6.044 -1.208 6.614 1.00 88.38 81 GLY A CA 1
ATOM 619 C C . GLY A 1 81 ? 5.001 -0.953 5.519 1.00 88.38 81 GLY A C 1
ATOM 620 O O . GLY A 1 81 ? 5.311 -0.234 4.575 1.00 88.38 81 GLY A O 1
ATOM 621 N N . THR A 1 82 ? 3.783 -1.507 5.591 1.00 92.88 82 THR A N 1
ATOM 622 C CA . THR A 1 82 ? 2.767 -1.265 4.545 1.00 92.88 82 THR A CA 1
ATOM 623 C C . THR A 1 82 ? 2.259 0.173 4.587 1.00 92.88 82 THR A C 1
ATOM 625 O O . THR A 1 82 ? 2.218 0.836 3.554 1.00 92.88 82 THR A O 1
ATOM 628 N N . LEU A 1 83 ? 1.901 0.664 5.777 1.00 92.25 83 LEU A N 1
ATOM 629 C CA . LEU A 1 83 ? 1.456 2.048 5.951 1.00 92.25 83 LEU A CA 1
ATOM 630 C C . LEU A 1 83 ? 2.604 3.024 5.679 1.00 92.25 83 LEU A C 1
ATOM 632 O O . LEU A 1 83 ? 2.389 4.015 4.990 1.00 92.25 83 LEU A O 1
ATOM 636 N N . ASP A 1 84 ? 3.816 2.698 6.139 1.00 91.56 84 ASP A N 1
ATOM 637 C CA . ASP A 1 84 ? 5.019 3.498 5.876 1.00 91.56 84 ASP A CA 1
ATOM 638 C C . ASP A 1 84 ? 5.270 3.637 4.371 1.00 91.56 84 ASP A C 1
ATOM 640 O O . ASP A 1 84 ? 5.373 4.750 3.868 1.00 91.56 84 ASP A O 1
ATOM 644 N N . THR A 1 85 ? 5.228 2.527 3.625 1.00 91.62 85 THR A N 1
ATOM 645 C CA . THR A 1 85 ? 5.380 2.539 2.161 1.00 91.62 85 THR A CA 1
ATOM 646 C C . THR A 1 85 ? 4.333 3.433 1.497 1.00 91.62 85 THR A C 1
ATOM 648 O O . THR A 1 85 ? 4.666 4.195 0.594 1.00 91.62 85 THR A O 1
ATOM 651 N N . LEU A 1 86 ? 3.066 3.354 1.919 1.00 92.56 86 LEU A N 1
ATOM 652 C CA . LEU A 1 86 ? 1.983 4.164 1.346 1.00 92.56 86 LEU A CA 1
ATOM 653 C C . LEU A 1 86 ? 2.133 5.661 1.666 1.00 92.56 86 LEU A C 1
AT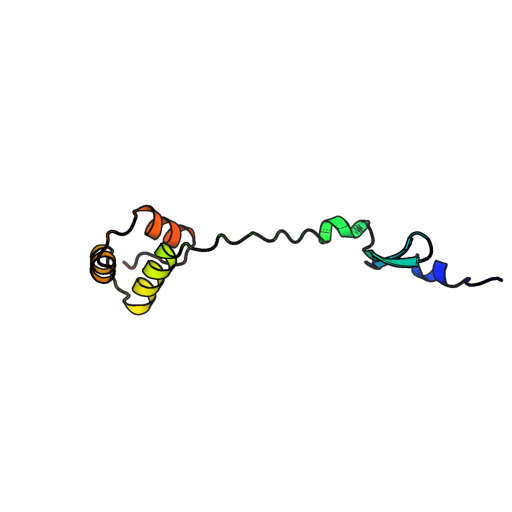OM 655 O O . LEU A 1 86 ? 1.730 6.491 0.853 1.00 92.56 86 LEU A O 1
ATOM 659 N N . MET A 1 87 ? 2.716 6.007 2.817 1.00 92.62 87 MET A N 1
ATOM 660 C CA . MET A 1 87 ? 3.049 7.390 3.174 1.00 92.62 87 MET A CA 1
ATOM 661 C C . MET A 1 87 ? 4.263 7.902 2.390 1.00 92.62 87 MET A C 1
ATOM 663 O O . MET A 1 87 ? 4.205 8.990 1.829 1.00 92.62 87 MET A O 1
ATOM 667 N N . GLU A 1 88 ? 5.339 7.113 2.299 1.00 91.25 88 GLU A N 1
ATOM 668 C CA . GLU A 1 88 ? 6.561 7.447 1.545 1.00 91.25 88 GLU A CA 1
ATOM 669 C C . GLU A 1 88 ? 6.292 7.651 0.053 1.00 91.25 88 GLU A C 1
ATOM 671 O O . GLU A 1 88 ? 6.931 8.470 -0.600 1.00 91.25 88 GLU A O 1
ATOM 676 N N . THR A 1 89 ? 5.337 6.897 -0.489 1.00 89.56 89 THR A N 1
ATOM 677 C CA . THR A 1 89 ? 4.896 7.013 -1.883 1.00 89.56 89 THR A CA 1
ATOM 678 C C . THR A 1 89 ? 3.774 8.040 -2.076 1.00 89.56 89 THR A C 1
ATOM 680 O O . THR A 1 89 ? 3.225 8.131 -3.170 1.00 89.56 89 THR A O 1
ATOM 683 N N . GLU A 1 90 ? 3.438 8.803 -1.031 1.00 91.19 90 GLU A N 1
ATOM 684 C CA . GLU A 1 90 ? 2.447 9.889 -1.018 1.00 91.19 90 GLU A CA 1
ATOM 685 C C . GLU A 1 90 ? 1.012 9.481 -1.414 1.00 91.19 90 GLU A C 1
ATOM 687 O O . GLU A 1 90 ? 0.186 10.328 -1.752 1.00 91.19 90 GLU A O 1
ATOM 692 N N . TRP A 1 91 ? 0.664 8.191 -1.333 1.00 91.81 91 TRP A N 1
ATOM 693 C CA . TRP A 1 91 ? -0.703 7.719 -1.611 1.00 91.81 91 TRP A CA 1
ATOM 694 C C . TRP A 1 91 ? -1.669 8.013 -0.464 1.00 91.81 91 TRP A C 1
ATOM 696 O O . TRP A 1 91 ? -2.872 8.143 -0.690 1.00 91.81 91 TRP A O 1
ATOM 706 N N . ILE A 1 92 ? -1.157 8.093 0.767 1.00 93.25 92 ILE A N 1
ATOM 707 C CA . ILE A 1 92 ? -1.938 8.412 1.965 1.00 93.25 92 ILE A CA 1
ATOM 708 C C . ILE A 1 92 ? -1.212 9.456 2.815 1.00 93.25 92 ILE A C 1
ATOM 710 O O . ILE A 1 92 ? 0.006 9.599 2.759 1.00 93.25 92 ILE A O 1
ATOM 714 N N . ARG A 1 93 ? -1.968 10.158 3.659 1.00 93.75 93 ARG A N 1
ATOM 715 C CA . ARG A 1 93 ? -1.450 11.129 4.631 1.00 93.75 93 ARG A CA 1
ATOM 716 C C . ARG A 1 93 ? -2.231 11.033 5.932 1.00 93.75 93 ARG A C 1
ATOM 718 O O . ARG A 1 93 ? -3.419 10.712 5.912 1.00 93.75 93 ARG A O 1
ATOM 725 N N . MET A 1 94 ? -1.591 11.367 7.051 1.00 90.75 94 MET A N 1
ATOM 726 C CA . MET A 1 94 ? -2.314 11.497 8.314 1.00 90.75 94 MET A CA 1
ATOM 727 C C . MET A 1 94 ? -3.297 12.669 8.242 1.00 90.75 94 MET A C 1
ATOM 729 O O . MET A 1 94 ? -2.964 13.766 7.780 1.00 90.75 94 MET A O 1
ATOM 733 N N . ARG A 1 95 ? -4.524 12.414 8.691 1.00 82.62 95 ARG A N 1
ATOM 734 C CA . ARG A 1 95 ? -5.558 13.429 8.870 1.00 82.62 95 ARG A CA 1
ATOM 735 C C . ARG A 1 95 ? -5.558 13.819 10.348 1.00 82.62 95 ARG A C 1
ATOM 737 O O . ARG A 1 95 ? -5.855 12.973 11.185 1.00 82.62 95 ARG A O 1
ATOM 744 N N . GLY A 1 96 ? -5.128 15.050 10.628 1.00 72.62 96 GLY A N 1
ATOM 745 C CA . GLY A 1 96 ? -5.194 15.673 11.955 1.00 72.62 96 GLY A CA 1
ATOM 746 C C . GLY A 1 96 ? -6.566 16.250 12.255 1.00 72.62 96 GLY A C 1
ATOM 747 O O . GLY A 1 96 ? -7.333 16.468 11.284 1.00 72.62 96 GLY A O 1
#

Solvent-accessible surface area (backbone atoms only — not comparable to full-atom values): 6435 Å² total; per-residue (Å²): 136,92,80,68,99,64,64,68,70,71,73,72,64,102,53,75,60,38,81,44,78,57,87,97,44,78,42,82,39,67,32,77,89,48,54,76,76,67,63,72,84,70,76,78,76,79,77,76,52,71,71,44,49,54,53,50,50,50,48,73,77,48,61,90,71,51,73,68,58,53,24,60,77,65,74,44,85,72,61,76,64,46,60,50,50,37,42,77,68,64,76,48,77,90,82,131

pLDDT: mean 75.52, std 18.37, range [41.97, 97.44]